Protein AF-A0A4W3GKZ4-F1 (afdb_monomer)

Organism: Callorhinchus milii (NCBI:txid7868)

pLDDT: mean 77.23, std 20.66, range [32.56, 97.0]

InterPro domains:
  IPR003599 Immunoglobulin domain subtype [SM00409] (3-115)
  IPR007110 Immunoglobulin-like domain [PS50835] (10-90)
  IPR013106 Immunoglobulin V-set domain [PF07686] (8-93)
  IPR013106 Immunoglobulin V-set domain [SM00406] (13-92)
  IPR013783 Immunoglobulin-like fold [G3DSA:2.60.40.10] (3-125)
  IPR036179 Immunoglobulin-like domain superfamily [SSF48726] (7-93)
  IPR052051 T cell receptor complex component [PTHR19433] (8-113)

Sequence (128 aa):
EIKSLNIKQEGGTVSLSCSYTTSSNYAALYWYRHHPGLGPQYILYRHTYGVDNTADYAKGRFTSHLDKNQEQTTLIILSVIVNDSATYCCGLRSDAQCCKAVTSLYTNPTNLQAQCYPKQLCFRWFYI

Structure (mmCIF, N/CA/C/O backbone):
data_AF-A0A4W3GKZ4-F1
#
_entry.id   AF-A0A4W3GKZ4-F1
#
loop_
_atom_site.group_PDB
_atom_site.id
_atom_site.type_symbol
_atom_site.label_atom_id
_atom_site.label_alt_id
_atom_site.label_comp_id
_atom_site.label_asym_id
_atom_site.label_entity_id
_atom_site.label_seq_id
_atom_site.pdbx_PDB_ins_code
_atom_site.Cartn_x
_atom_site.Cartn_y
_atom_site.Cartn_z
_atom_site.occupancy
_atom_site.B_iso_or_equiv
_atom_site.auth_seq_id
_atom_site.auth_comp_id
_atom_site.auth_asym_id
_atom_site.auth_atom_id
_atom_site.pdbx_PDB_model_num
ATOM 1 N N . GLU A 1 1 ? 5.140 -14.954 7.432 1.00 50.12 1 GLU A N 1
ATOM 2 C CA . GLU A 1 1 ? 5.369 -14.561 8.841 1.00 50.12 1 GLU A CA 1
ATOM 3 C C . GLU A 1 1 ? 5.108 -13.067 8.994 1.00 50.12 1 GLU A C 1
ATOM 5 O O . GLU A 1 1 ? 5.402 -12.319 8.064 1.00 50.12 1 GLU A O 1
ATOM 10 N N . ILE A 1 2 ? 4.493 -12.644 10.102 1.00 61.47 2 ILE A N 1
ATOM 11 C CA . ILE A 1 2 ? 4.241 -11.223 10.389 1.00 61.47 2 ILE A CA 1
ATOM 12 C C . ILE A 1 2 ? 5.562 -10.590 10.813 1.00 61.47 2 ILE A C 1
ATOM 14 O O . ILE A 1 2 ? 6.191 -11.083 11.744 1.00 61.47 2 ILE A O 1
ATOM 18 N N . LYS A 1 3 ? 5.980 -9.513 10.147 1.00 66.94 3 LYS A N 1
ATOM 19 C CA . LYS A 1 3 ? 7.303 -8.924 10.393 1.00 66.94 3 LYS A CA 1
ATOM 20 C C . LYS A 1 3 ? 7.333 -7.853 11.474 1.00 66.94 3 LYS A C 1
ATOM 22 O O . LYS A 1 3 ? 8.386 -7.623 12.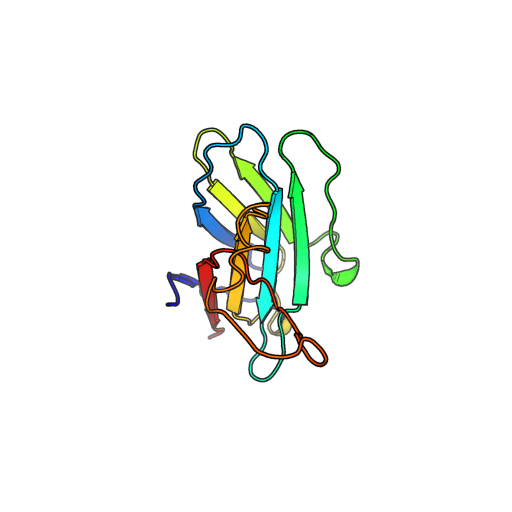052 1.00 66.94 3 LYS A O 1
ATOM 27 N N . SER A 1 4 ? 6.215 -7.183 11.742 1.00 74.81 4 SER A N 1
ATOM 28 C CA . SER A 1 4 ? 6.135 -6.197 12.820 1.00 74.81 4 SER A CA 1
ATOM 29 C C . SER A 1 4 ? 4.689 -5.971 13.265 1.00 74.81 4 SER A C 1
ATOM 31 O O . SER A 1 4 ? 3.749 -6.101 12.469 1.00 74.81 4 SER A O 1
ATOM 33 N N . LEU A 1 5 ? 4.545 -5.665 14.556 1.00 72.94 5 LEU A N 1
ATOM 34 C CA . LEU A 1 5 ? 3.312 -5.245 15.203 1.00 72.94 5 LEU A CA 1
ATOM 35 C C . LEU A 1 5 ? 3.359 -3.731 15.415 1.00 72.94 5 LEU A C 1
ATOM 37 O O . LEU A 1 5 ? 4.278 -3.219 16.050 1.00 72.94 5 LEU A O 1
ATOM 41 N N . ASN A 1 6 ? 2.355 -3.023 14.906 1.00 76.75 6 ASN A N 1
ATOM 42 C CA . ASN A 1 6 ? 2.173 -1.594 15.150 1.00 76.75 6 ASN A CA 1
ATOM 43 C C . ASN A 1 6 ? 0.913 -1.396 16.000 1.00 76.75 6 ASN A C 1
ATOM 45 O O . ASN A 1 6 ? -0.100 -2.032 15.730 1.00 76.75 6 ASN A O 1
ATOM 49 N N . ILE A 1 7 ? 0.981 -0.531 17.014 1.00 80.62 7 ILE A N 1
ATOM 50 C CA . ILE A 1 7 ? -0.142 -0.187 17.902 1.00 80.62 7 ILE A CA 1
ATOM 51 C C . ILE A 1 7 ? -0.253 1.336 17.922 1.00 80.62 7 ILE A C 1
ATOM 53 O O . ILE A 1 7 ? 0.750 2.025 18.132 1.00 80.62 7 ILE A O 1
ATOM 57 N N . LYS A 1 8 ? -1.449 1.872 17.664 1.00 86.31 8 LYS A N 1
ATOM 58 C CA . LYS A 1 8 ? -1.742 3.312 17.712 1.00 86.31 8 LYS A CA 1
ATOM 59 C C . LYS A 1 8 ? -3.157 3.552 18.233 1.00 86.31 8 LYS A C 1
ATOM 61 O O . LYS A 1 8 ? -4.037 2.730 18.012 1.00 86.31 8 LYS A O 1
ATOM 66 N N . GLN A 1 9 ? -3.354 4.691 18.890 1.00 89.00 9 GLN A N 1
ATOM 67 C CA . GLN A 1 9 ? -4.683 5.185 19.249 1.00 89.00 9 GLN A CA 1
ATOM 68 C C . GLN A 1 9 ? -5.372 5.822 18.035 1.00 89.00 9 GLN A C 1
ATOM 70 O O . GLN A 1 9 ? -4.701 6.225 17.076 1.00 89.00 9 GLN A O 1
ATOM 75 N N . GLU A 1 10 ? -6.702 5.921 18.092 1.00 90.62 10 GLU A N 1
ATOM 76 C CA . GLU A 1 10 ? -7.489 6.586 17.054 1.00 90.62 10 GLU A CA 1
ATOM 77 C C . GLU A 1 10 ? -7.055 8.041 16.842 1.00 90.62 10 GLU A C 1
ATOM 79 O O . GLU A 1 10 ? -6.556 8.710 17.746 1.00 90.62 10 GLU A O 1
ATOM 84 N N . GLY A 1 11 ? -7.190 8.522 15.608 1.00 91.19 11 GLY A N 1
ATOM 85 C CA . GLY A 1 11 ? -6.700 9.839 15.199 1.00 91.19 11 GLY A CA 1
ATOM 86 C C . GLY A 1 11 ? -5.182 9.904 14.985 1.00 91.19 11 GLY A C 1
ATOM 87 O O . GLY A 1 11 ? -4.693 10.867 14.397 1.00 91.19 11 GLY A O 1
ATOM 88 N N . GLY A 1 12 ? -4.433 8.873 15.389 1.00 92.25 12 GLY A N 1
ATOM 89 C CA . GLY A 1 12 ? -2.994 8.774 15.170 1.00 92.25 12 GLY A CA 1
ATOM 90 C C . GLY A 1 12 ? -2.594 8.555 13.707 1.00 92.25 12 GLY A C 1
ATOM 91 O O . GLY A 1 12 ? -3.422 8.329 12.824 1.00 92.25 12 GLY A O 1
ATOM 92 N N . THR A 1 13 ? -1.282 8.592 13.461 1.00 93.56 13 THR A N 1
ATOM 93 C CA . THR A 1 13 ? -0.679 8.237 12.168 1.00 93.56 13 THR A CA 1
ATOM 94 C C . THR A 1 13 ? 0.155 6.967 12.303 1.00 93.56 13 THR A C 1
ATOM 96 O O . THR A 1 13 ? 0.964 6.831 13.228 1.00 93.56 13 THR A O 1
ATOM 99 N N . VAL A 1 14 ? -0.039 6.034 11.372 1.00 92.19 14 VAL A N 1
ATOM 100 C CA . VAL A 1 14 ? 0.730 4.787 11.256 1.00 92.19 14 VAL A CA 1
ATOM 101 C C . VAL A 1 14 ? 1.613 4.859 10.014 1.00 92.19 14 VAL A C 1
ATOM 103 O O . VAL A 1 14 ? 1.170 5.330 8.971 1.00 92.19 14 VAL A O 1
ATOM 106 N N . SER A 1 15 ? 2.844 4.357 10.127 1.00 93.25 15 SER A N 1
ATOM 107 C CA . SER A 1 15 ? 3.773 4.184 9.009 1.00 93.25 15 SER A CA 1
ATOM 108 C C . SER A 1 15 ? 4.238 2.729 8.961 1.00 93.25 15 SER A C 1
ATOM 110 O O . SER A 1 15 ? 4.760 2.218 9.952 1.00 93.25 15 SER A O 1
ATOM 112 N N . LEU A 1 16 ? 4.012 2.052 7.835 1.00 92.50 16 LEU A N 1
ATOM 113 C CA . LEU A 1 16 ? 4.379 0.656 7.608 1.00 92.50 16 LEU A CA 1
ATOM 114 C C . LEU A 1 16 ? 5.391 0.577 6.472 1.00 92.50 16 LEU A C 1
ATOM 116 O O . LEU A 1 16 ? 5.070 0.886 5.328 1.00 92.50 16 LEU A O 1
ATOM 120 N N . SER A 1 17 ? 6.599 0.127 6.786 1.00 91.62 17 SER A N 1
ATOM 121 C CA . SER A 1 17 ? 7.698 0.015 5.828 1.00 91.62 17 SER A CA 1
ATOM 122 C C . SER A 1 17 ? 7.862 -1.411 5.332 1.00 91.62 17 SER A C 1
ATOM 124 O O . SER A 1 17 ? 7.956 -2.338 6.129 1.00 91.62 17 SER A O 1
ATOM 126 N N . CYS A 1 18 ? 7.969 -1.586 4.023 1.00 88.31 18 CYS A N 1
ATOM 127 C CA . CYS A 1 18 ? 8.165 -2.862 3.362 1.00 88.31 18 CYS A CA 1
ATOM 128 C C . CYS A 1 18 ? 9.333 -2.796 2.382 1.00 88.31 18 CYS A C 1
ATOM 130 O O . CYS A 1 18 ? 9.296 -2.043 1.412 1.00 88.31 18 CYS A O 1
ATOM 132 N N . SER A 1 19 ? 10.343 -3.630 2.609 1.00 89.81 19 SER A N 1
ATOM 133 C CA . SER A 1 19 ? 11.426 -3.838 1.649 1.00 89.81 19 SER A CA 1
ATOM 134 C C . SER A 1 19 ? 10.989 -4.796 0.542 1.00 89.81 19 SER A C 1
ATOM 136 O O . SER A 1 19 ? 10.321 -5.799 0.797 1.00 89.81 19 SER A O 1
ATOM 138 N N . TYR A 1 20 ? 11.403 -4.521 -0.682 1.00 85.44 20 TYR A N 1
ATOM 139 C CA . TYR A 1 20 ? 11.295 -5.423 -1.819 1.00 85.44 20 TYR A CA 1
ATOM 140 C C . TYR A 1 20 ? 12.683 -5.634 -2.421 1.00 85.44 20 TYR A C 1
ATOM 142 O O . TYR A 1 20 ? 13.656 -5.059 -1.960 1.00 85.44 20 TYR A O 1
ATOM 150 N N . THR A 1 21 ? 12.786 -6.509 -3.413 1.00 84.75 21 THR A N 1
ATOM 151 C CA . THR A 1 21 ? 14.034 -6.711 -4.154 1.00 84.75 21 THR A CA 1
ATOM 152 C C . THR A 1 21 ? 13.678 -6.921 -5.605 1.00 84.75 21 THR A C 1
ATOM 154 O O . THR A 1 21 ? 12.772 -7.706 -5.908 1.00 84.75 21 THR A O 1
ATOM 157 N N . THR A 1 22 ? 14.361 -6.221 -6.502 1.00 82.25 22 THR A N 1
ATOM 158 C CA . THR A 1 22 ? 14.106 -6.331 -7.936 1.00 82.25 22 THR A CA 1
ATOM 159 C C . THR A 1 22 ? 15.387 -6.151 -8.733 1.00 82.25 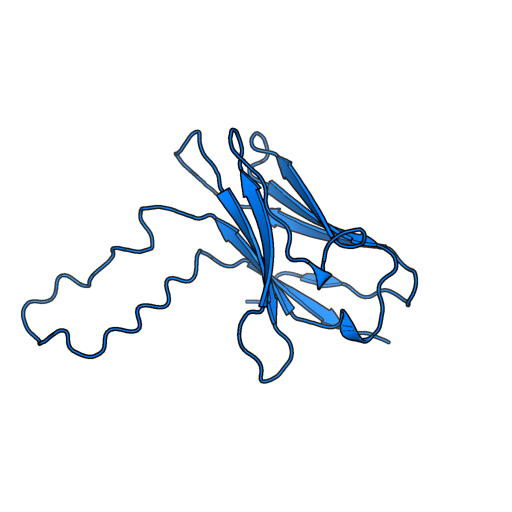22 THR A C 1
ATOM 161 O O . THR A 1 22 ? 16.192 -5.272 -8.465 1.00 82.25 22 THR A O 1
ATOM 164 N N . SER A 1 23 ? 15.570 -6.966 -9.769 1.00 83.44 23 SER A N 1
ATOM 165 C CA . SER A 1 23 ? 16.614 -6.728 -10.772 1.00 83.44 23 SER A CA 1
ATOM 166 C C . SER A 1 23 ? 16.155 -5.754 -11.864 1.00 83.44 23 SER A C 1
ATOM 168 O O . SER A 1 23 ? 16.936 -5.391 -12.740 1.00 83.44 23 SER A O 1
ATOM 170 N N . SER A 1 24 ? 14.872 -5.380 -11.865 1.00 82.50 24 SER A N 1
ATOM 171 C CA . SER A 1 24 ? 14.288 -4.474 -12.847 1.00 82.50 24 SER A CA 1
ATOM 172 C C . SER A 1 24 ? 14.422 -3.027 -12.397 1.00 82.50 24 SER A C 1
ATOM 174 O O . SER A 1 24 ? 14.198 -2.686 -11.239 1.00 82.50 24 SER A O 1
ATOM 176 N N . ASN A 1 25 ? 14.667 -2.140 -13.358 1.00 82.62 25 ASN A N 1
ATOM 177 C CA . ASN A 1 25 ? 14.565 -0.704 -13.130 1.00 82.62 25 ASN A CA 1
ATOM 178 C C . ASN A 1 25 ? 13.129 -0.248 -12.840 1.00 82.62 25 ASN A C 1
ATOM 180 O O . ASN A 1 25 ? 12.937 0.858 -12.332 1.00 82.62 25 ASN A O 1
ATOM 184 N N . TYR A 1 26 ? 12.146 -1.079 -13.168 1.00 82.56 26 TYR A N 1
ATOM 185 C CA . TYR A 1 26 ? 10.731 -0.832 -12.964 1.00 82.56 26 TYR A CA 1
ATOM 186 C C . TYR A 1 26 ? 10.255 -1.590 -11.729 1.00 82.56 26 TYR A C 1
ATOM 188 O O . TYR A 1 26 ? 10.484 -2.795 -11.607 1.00 82.56 26 TYR A O 1
ATOM 196 N N . ALA A 1 27 ? 9.572 -0.885 -10.830 1.00 85.81 27 ALA A N 1
ATOM 197 C CA . ALA A 1 27 ? 8.926 -1.495 -9.680 1.00 85.81 27 ALA A CA 1
ATOM 198 C C . ALA A 1 27 ? 7.492 -0.984 -9.560 1.00 85.81 27 ALA A C 1
ATOM 200 O O . ALA A 1 27 ? 7.236 0.217 -9.663 1.00 85.81 27 ALA A O 1
ATOM 201 N N . ALA A 1 28 ? 6.570 -1.917 -9.338 1.00 87.81 28 ALA A N 1
ATOM 202 C CA . ALA A 1 28 ? 5.173 -1.635 -9.056 1.00 87.81 28 ALA A CA 1
ATOM 203 C C . ALA A 1 28 ? 4.810 -2.300 -7.727 1.00 87.81 28 ALA A C 1
ATOM 205 O O . ALA A 1 28 ? 4.762 -3.530 -7.634 1.00 87.81 28 ALA A O 1
ATOM 206 N N . LEU A 1 29 ? 4.621 -1.486 -6.691 1.00 91.06 29 LEU A N 1
ATOM 207 C CA . LEU A 1 29 ? 4.404 -1.940 -5.322 1.00 91.06 29 LEU A CA 1
ATOM 208 C C . LEU A 1 29 ? 2.950 -1.753 -4.940 1.00 91.06 29 LEU A C 1
ATOM 210 O O . LEU A 1 29 ? 2.422 -0.648 -5.011 1.00 91.06 29 LEU A O 1
ATOM 214 N N . TYR A 1 30 ? 2.330 -2.839 -4.506 1.00 91.69 30 TYR A N 1
ATOM 215 C CA . TYR A 1 30 ? 0.934 -2.901 -4.110 1.00 91.69 30 TYR A CA 1
ATOM 216 C C . TYR A 1 30 ? 0.830 -2.985 -2.599 1.00 91.69 30 TYR A C 1
ATOM 218 O O . TYR A 1 30 ? 1.643 -3.655 -1.966 1.00 91.69 30 TYR A O 1
ATOM 226 N N . TRP A 1 31 ? -0.214 -2.378 -2.050 1.00 94.25 31 TRP A N 1
ATOM 227 C CA . TRP A 1 31 ? -0.601 -2.512 -0.654 1.00 94.25 31 TRP A CA 1
ATOM 228 C C . TRP A 1 31 ? -2.009 -3.087 -0.543 1.00 94.25 31 TRP A C 1
ATOM 230 O O . TRP A 1 31 ? -2.946 -2.627 -1.201 1.00 94.25 31 TRP A O 1
ATOM 240 N N . TYR A 1 32 ? -2.144 -4.080 0.328 1.00 91.06 32 TYR A N 1
ATOM 241 C CA . TYR A 1 32 ? -3.389 -4.754 0.662 1.00 91.06 32 TYR A CA 1
ATOM 242 C C . TYR A 1 32 ? -3.606 -4.728 2.171 1.00 91.06 32 TYR A C 1
ATOM 244 O O . TYR A 1 32 ? -2.645 -4.711 2.943 1.00 91.06 32 TYR A O 1
ATOM 252 N N . ARG A 1 33 ? -4.867 -4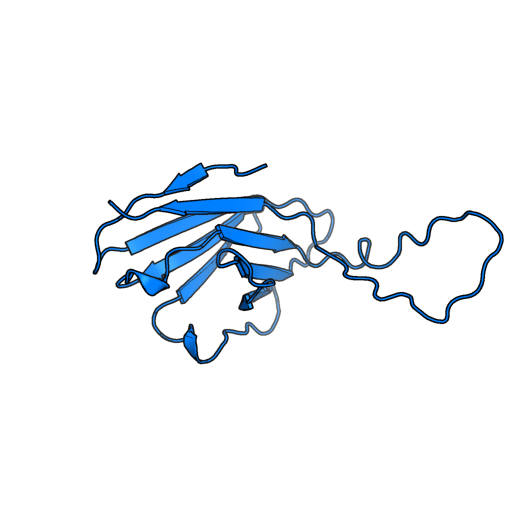.789 2.594 1.00 91.62 33 ARG A N 1
ATOM 253 C CA . ARG A 1 33 ? -5.244 -5.103 3.976 1.00 91.62 33 ARG A CA 1
ATOM 254 C C . ARG A 1 33 ? -6.077 -6.374 4.032 1.00 91.62 33 ARG A C 1
ATOM 256 O O . ARG A 1 33 ? -6.833 -6.666 3.113 1.00 91.62 33 ARG A O 1
ATOM 263 N N . HIS A 1 34 ? -5.951 -7.100 5.128 1.00 86.44 34 HIS A N 1
ATOM 264 C CA . HIS A 1 34 ? -6.655 -8.340 5.407 1.00 86.44 34 HIS A CA 1
ATOM 265 C C . HIS A 1 34 ? -7.285 -8.240 6.789 1.00 86.44 34 HIS A C 1
ATOM 267 O O . HIS A 1 34 ? -6.585 -8.233 7.809 1.00 86.44 34 HIS A O 1
ATOM 273 N N . HIS A 1 35 ? -8.609 -8.167 6.823 1.00 86.38 35 HIS A N 1
ATOM 274 C CA . HIS A 1 35 ? -9.362 -8.335 8.059 1.00 86.38 35 HIS A CA 1
ATOM 275 C C . HIS A 1 35 ? -9.479 -9.825 8.407 1.00 86.38 35 HIS A C 1
ATOM 277 O O . HIS A 1 35 ? -9.454 -10.667 7.504 1.00 86.38 35 HIS A O 1
ATOM 283 N N . PRO A 1 36 ? -9.614 -10.181 9.696 1.00 83.81 36 PRO A N 1
ATOM 284 C CA . PRO A 1 36 ? -9.831 -11.567 10.100 1.00 83.81 36 PRO A CA 1
ATOM 285 C C . PRO A 1 36 ? -11.017 -12.197 9.356 1.00 83.81 36 PRO A C 1
ATOM 287 O O . PRO A 1 36 ? -12.107 -11.633 9.331 1.00 83.81 36 PRO A O 1
ATOM 290 N N . GLY A 1 37 ? -10.797 -13.359 8.737 1.00 81.94 37 GLY A N 1
ATOM 291 C CA . GLY A 1 37 ? -11.834 -14.093 8.000 1.00 81.94 37 GLY A CA 1
ATOM 292 C C . GLY A 1 37 ? -12.172 -13.549 6.605 1.00 81.94 37 GLY A C 1
ATOM 293 O O . GLY A 1 37 ? -13.000 -14.149 5.927 1.00 81.94 37 GLY A O 1
ATOM 294 N N . LEU A 1 38 ? -11.533 -12.462 6.151 1.00 82.69 38 LEU A N 1
ATOM 295 C CA . LEU A 1 38 ? -11.734 -11.891 4.815 1.00 82.69 38 LEU A CA 1
ATOM 296 C C . LEU A 1 38 ? -10.498 -12.064 3.921 1.00 82.69 38 LEU A C 1
ATOM 298 O O . LEU A 1 38 ? -9.364 -12.192 4.388 1.00 82.69 38 LEU A O 1
ATOM 302 N N . GLY A 1 39 ? -10.728 -12.045 2.606 1.00 80.00 39 GLY A N 1
ATOM 303 C CA . GLY A 1 39 ? -9.659 -12.016 1.608 1.00 80.00 39 GLY A CA 1
ATOM 304 C C . GLY A 1 39 ? -8.913 -10.669 1.550 1.00 80.00 39 GLY A C 1
ATOM 305 O O . GLY A 1 39 ? -9.343 -9.693 2.173 1.00 80.00 39 GLY A O 1
ATOM 306 N N . PRO A 1 40 ? -7.807 -10.596 0.782 1.00 84.12 40 PRO A N 1
ATOM 307 C CA . PRO A 1 40 ? -7.078 -9.350 0.551 1.00 84.12 40 PRO A CA 1
ATOM 308 C C . PRO A 1 40 ? -7.977 -8.253 -0.028 1.00 84.12 40 PRO A C 1
ATOM 310 O O . PRO A 1 40 ? -8.631 -8.449 -1.051 1.00 84.12 40 PRO A O 1
ATOM 313 N N . GLN A 1 41 ? -7.944 -7.068 0.576 1.00 91.44 41 GLN A N 1
ATOM 314 C CA . GLN A 1 41 ? -8.568 -5.851 0.062 1.00 91.44 41 GLN A CA 1
ATOM 315 C C . GLN A 1 41 ? -7.490 -4.904 -0.458 1.00 91.44 41 GLN A C 1
ATOM 317 O O . GLN A 1 41 ? -6.567 -4.542 0.273 1.00 91.44 41 GLN A O 1
ATOM 322 N N . TYR A 1 42 ? -7.603 -4.510 -1.723 1.00 91.88 42 TYR A N 1
ATOM 323 C CA . TYR A 1 42 ? -6.668 -3.597 -2.375 1.00 91.88 42 TYR A CA 1
ATOM 324 C C . TYR A 1 42 ? -6.785 -2.170 -1.821 1.00 91.88 42 TYR A C 1
ATOM 326 O O . TYR A 1 42 ? -7.881 -1.616 -1.784 1.00 91.88 42 TYR A O 1
ATOM 334 N N . ILE A 1 43 ? -5.649 -1.571 -1.445 1.00 95.81 43 ILE A N 1
ATOM 335 C CA . ILE A 1 43 ? -5.567 -0.189 -0.950 1.00 95.81 43 ILE A CA 1
ATOM 336 C C . ILE A 1 43 ? -5.075 0.741 -2.060 1.00 95.81 43 ILE A C 1
ATOM 338 O O . ILE A 1 43 ? -5.750 1.705 -2.413 1.00 95.81 43 ILE A O 1
ATOM 342 N N . LEU A 1 44 ? -3.867 0.494 -2.568 1.00 96.12 44 LEU A N 1
ATOM 343 C CA . LEU A 1 44 ? -3.185 1.350 -3.538 1.00 96.12 44 LEU A CA 1
ATOM 344 C C . LEU A 1 44 ? -2.011 0.615 -4.194 1.00 96.12 44 LEU A C 1
ATOM 346 O O . LEU A 1 44 ? -1.534 -0.394 -3.666 1.00 96.12 44 LEU A O 1
ATOM 350 N N . TYR A 1 45 ? -1.506 1.152 -5.304 1.00 92.81 45 TYR A N 1
ATOM 351 C CA . TYR A 1 45 ? -0.187 0.800 -5.824 1.00 92.81 45 TYR A CA 1
ATOM 352 C C . TYR A 1 45 ? 0.602 2.031 -6.259 1.00 92.81 45 TYR A C 1
ATOM 354 O O . TYR A 1 45 ? 0.023 3.051 -6.646 1.00 92.81 45 TYR A O 1
ATOM 362 N N . ARG A 1 46 ? 1.929 1.925 -6.184 1.00 94.50 46 ARG A N 1
ATOM 363 C CA . ARG A 1 46 ? 2.874 2.942 -6.649 1.00 94.50 46 ARG A CA 1
ATOM 364 C C . ARG A 1 46 ? 3.812 2.369 -7.694 1.00 94.50 46 ARG A C 1
ATOM 366 O O . ARG A 1 46 ? 4.264 1.232 -7.541 1.00 94.50 46 ARG A O 1
ATOM 373 N N . HIS A 1 47 ? 4.089 3.142 -8.737 1.00 91.12 47 HIS A N 1
ATOM 374 C CA . HIS A 1 47 ? 4.959 2.738 -9.838 1.00 91.12 47 HIS A CA 1
ATOM 375 C C . HIS A 1 47 ? 6.134 3.707 -9.999 1.00 91.12 47 HIS A C 1
ATOM 377 O O . HIS A 1 47 ? 5.958 4.916 -9.924 1.00 91.12 47 HIS A O 1
ATOM 383 N N . THR A 1 48 ? 7.339 3.199 -10.274 1.00 88.88 48 THR A N 1
ATOM 384 C CA . THR A 1 48 ? 8.546 4.048 -10.381 1.00 88.88 48 THR A CA 1
ATOM 385 C C . THR A 1 48 ? 8.486 5.083 -11.508 1.00 88.88 48 THR A C 1
ATOM 387 O O . THR A 1 48 ? 8.996 6.186 -11.350 1.00 88.88 48 THR A O 1
ATOM 390 N N . TYR A 1 49 ? 7.882 4.732 -12.645 1.00 86.19 49 TYR A N 1
ATOM 391 C CA . TYR A 1 49 ? 7.805 5.584 -13.849 1.00 86.19 49 TYR A CA 1
ATOM 392 C C . TYR A 1 49 ? 6.413 5.608 -14.496 1.00 86.19 49 TYR A C 1
ATOM 394 O O . TYR A 1 49 ? 6.290 5.705 -15.713 1.00 86.19 49 TYR A O 1
ATOM 402 N N . GLY A 1 50 ? 5.362 5.381 -13.713 1.00 82.19 50 GLY A N 1
ATOM 403 C CA . GLY A 1 50 ? 4.038 5.066 -14.247 1.00 82.19 50 GLY A CA 1
ATOM 404 C C . GLY A 1 50 ? 2.932 5.789 -13.510 1.00 82.19 50 GLY A C 1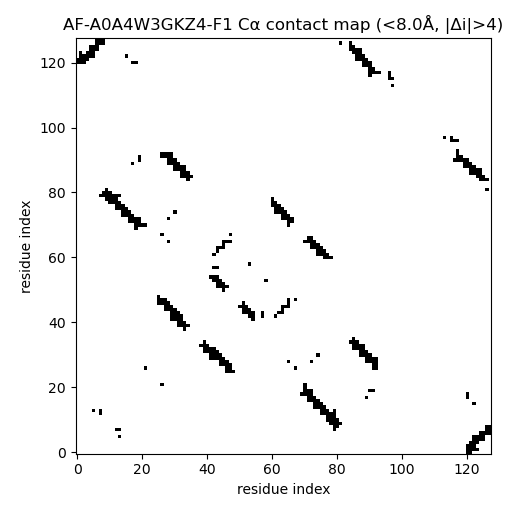
ATOM 405 O O . GLY A 1 50 ? 3.177 6.681 -12.705 1.00 82.19 50 GLY A O 1
ATOM 406 N N . VAL A 1 51 ? 1.704 5.390 -13.816 1.00 85.75 51 VAL A N 1
ATOM 407 C CA . VAL A 1 51 ? 0.519 5.935 -13.162 1.00 85.75 51 VAL A CA 1
ATOM 408 C C . VAL A 1 51 ? 0.317 5.225 -11.832 1.00 85.75 51 VAL A C 1
ATOM 410 O O . VAL A 1 51 ? 0.422 4.006 -11.754 1.00 85.75 51 VAL A O 1
ATOM 413 N N . ASP A 1 52 ? -0.008 5.995 -10.803 1.00 93.06 52 ASP A N 1
ATOM 414 C CA . ASP A 1 52 ? -0.377 5.474 -9.495 1.00 93.06 52 ASP A CA 1
ATOM 415 C C . ASP A 1 52 ? -1.887 5.254 -9.394 1.00 93.06 52 ASP A C 1
ATOM 417 O O . ASP A 1 52 ? -2.692 5.912 -10.057 1.00 93.06 52 ASP A O 1
ATOM 421 N N . ASN A 1 53 ? -2.302 4.362 -8.498 1.00 94.56 53 ASN A N 1
ATOM 422 C CA . ASN A 1 53 ? -3.715 4.190 -8.187 1.00 94.56 53 ASN A CA 1
ATOM 423 C C . ASN A 1 53 ? -3.947 4.051 -6.684 1.00 94.56 53 ASN A C 1
ATOM 425 O O . ASN A 1 53 ? -3.094 3.571 -5.941 1.00 94.56 53 ASN A O 1
ATOM 429 N N . THR A 1 54 ? -5.115 4.501 -6.236 1.00 96.38 54 THR A N 1
ATOM 430 C CA . THR A 1 54 ? -5.576 4.394 -4.850 1.00 96.38 54 THR A CA 1
ATOM 431 C C . THR A 1 54 ? -7.069 4.093 -4.881 1.00 96.38 54 THR A C 1
ATOM 433 O O . THR A 1 54 ? -7.808 4.766 -5.604 1.00 96.38 54 THR A O 1
ATOM 436 N N . ALA A 1 55 ? -7.503 3.087 -4.124 1.00 95.81 55 ALA A N 1
ATOM 437 C CA . ALA A 1 55 ? -8.907 2.728 -3.980 1.00 95.81 55 ALA A CA 1
ATOM 438 C C . ALA A 1 55 ? -9.710 3.897 -3.392 1.00 95.81 55 ALA A C 1
ATOM 440 O O . ALA A 1 55 ? -9.196 4.656 -2.570 1.00 95.81 55 ALA A O 1
ATOM 441 N N . ASP A 1 56 ? -10.980 4.029 -3.773 1.00 96.94 56 ASP A N 1
ATOM 442 C CA . ASP A 1 56 ? -11.791 5.193 -3.394 1.00 96.94 56 ASP A CA 1
ATOM 443 C C . ASP A 1 56 ? -11.914 5.373 -1.879 1.00 96.94 56 ASP A C 1
ATOM 445 O O . ASP A 1 56 ? -11.741 6.483 -1.383 1.00 96.94 56 ASP A O 1
ATOM 449 N N . TYR A 1 57 ? -12.094 4.280 -1.128 1.00 94.50 57 TYR A N 1
ATOM 450 C CA . TYR A 1 57 ? -12.173 4.321 0.338 1.00 94.50 57 TYR A CA 1
ATOM 451 C C . TYR A 1 57 ? -10.862 4.761 1.014 1.00 94.50 57 TYR A C 1
ATOM 453 O O . TYR A 1 57 ? -10.857 5.126 2.190 1.00 94.50 57 TYR A O 1
ATOM 461 N N . ALA A 1 58 ? -9.742 4.649 0.298 1.00 96.25 58 ALA A N 1
ATOM 462 C CA . ALA A 1 58 ? -8.403 4.898 0.807 1.00 96.25 58 ALA A CA 1
ATOM 463 C C . ALA A 1 58 ? -7.911 6.319 0.474 1.00 96.25 58 ALA A C 1
ATOM 465 O O . ALA A 1 58 ? -6.971 6.813 1.103 1.00 96.25 58 ALA A O 1
ATOM 466 N N . LYS A 1 59 ? -8.550 7.002 -0.486 1.00 95.88 59 LYS A N 1
ATOM 467 C CA . LYS A 1 59 ? -8.204 8.374 -0.876 1.00 95.88 59 LYS A CA 1
ATOM 468 C C . LYS A 1 59 ? -8.278 9.317 0.331 1.00 95.88 59 LYS A C 1
ATOM 470 O O . LYS A 1 59 ? -9.171 9.226 1.167 1.00 95.88 59 LYS A O 1
ATOM 475 N N . GLY A 1 60 ? -7.304 10.219 0.436 1.00 94.94 60 GLY A N 1
ATOM 476 C CA . GLY A 1 60 ? -7.217 11.223 1.502 1.00 94.94 60 GLY A CA 1
ATOM 477 C C . GLY A 1 60 ? -6.619 10.733 2.826 1.00 94.94 60 GLY A C 1
ATOM 478 O O . GLY A 1 60 ? -5.982 11.530 3.505 1.00 94.94 60 GLY A O 1
ATOM 479 N N . ARG A 1 61 ? -6.748 9.444 3.180 1.00 96.12 61 ARG A N 1
ATOM 480 C CA . ARG A 1 61 ? -6.181 8.895 4.434 1.00 96.12 61 ARG A CA 1
ATOM 481 C C . ARG A 1 61 ? -4.974 7.988 4.236 1.00 96.12 61 ARG A C 1
ATOM 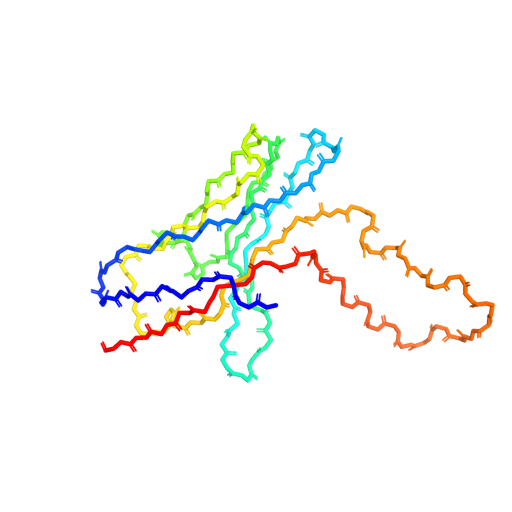483 O O . ARG A 1 61 ? -4.105 7.951 5.100 1.00 96.12 61 ARG A O 1
ATOM 490 N N . PHE A 1 62 ? -4.919 7.259 3.125 1.00 97.00 62 PHE A N 1
ATOM 491 C CA . PHE A 1 62 ? -3.840 6.324 2.827 1.00 97.00 62 PHE A CA 1
ATOM 492 C C . PHE A 1 62 ? -2.953 6.906 1.735 1.00 97.00 62 PHE A C 1
ATOM 494 O O . PHE A 1 62 ? -3.413 7.235 0.640 1.00 97.00 62 PHE A O 1
ATOM 501 N N . THR A 1 63 ? -1.660 6.991 2.015 1.00 96.88 63 THR A N 1
ATOM 502 C CA . THR A 1 63 ? -0.646 7.383 1.039 1.00 96.88 63 THR A CA 1
ATOM 503 C C . THR A 1 63 ? 0.499 6.390 1.069 1.00 96.88 63 THR A C 1
ATOM 505 O O . THR A 1 63 ? 0.697 5.671 2.045 1.00 96.88 63 THR A O 1
ATOM 508 N N . SER A 1 64 ? 1.252 6.304 -0.022 1.00 96.56 64 SER A N 1
ATOM 509 C CA . SER A 1 64 ? 2.454 5.485 -0.035 1.00 96.56 64 SER A CA 1
ATOM 510 C C . SER A 1 64 ? 3.564 6.158 -0.806 1.00 96.56 64 SER A C 1
ATOM 512 O O . SER A 1 64 ? 3.317 6.784 -1.840 1.00 96.56 64 SER A O 1
ATOM 514 N N . HIS A 1 65 ? 4.768 6.011 -0.269 1.00 95.06 65 HIS A N 1
ATOM 515 C CA . HIS A 1 65 ? 6.010 6.440 -0.876 1.00 95.06 65 HIS A CA 1
ATOM 516 C C . HIS A 1 65 ? 6.790 5.215 -1.352 1.00 95.06 65 HIS A C 1
ATOM 518 O O . HIS A 1 65 ? 6.894 4.221 -0.629 1.00 95.06 65 HIS A O 1
ATOM 524 N N . LEU A 1 66 ? 7.313 5.284 -2.573 1.00 94.00 66 LEU A N 1
ATOM 525 C CA . LEU A 1 66 ? 8.157 4.257 -3.167 1.00 94.00 66 LEU A CA 1
ATOM 526 C C . LEU A 1 66 ? 9.569 4.819 -3.322 1.00 94.00 66 LEU A C 1
ATOM 528 O O . LEU A 1 66 ? 9.795 5.693 -4.155 1.00 94.00 66 LEU A O 1
ATOM 532 N N . ASP A 1 67 ? 10.505 4.289 -2.541 1.00 92.38 67 ASP A N 1
ATOM 533 C CA . ASP A 1 67 ? 11.929 4.561 -2.677 1.00 92.38 67 ASP A CA 1
ATOM 534 C C . ASP A 1 67 ? 12.577 3.409 -3.455 1.00 92.38 67 ASP A C 1
ATOM 536 O O . ASP A 1 67 ? 12.660 2.266 -2.994 1.00 92.38 67 ASP A O 1
ATOM 540 N N . LYS A 1 68 ? 13.000 3.703 -4.685 1.00 88.69 68 LYS A N 1
ATOM 541 C CA . LYS A 1 68 ? 13.696 2.739 -5.541 1.00 88.69 68 LYS A CA 1
ATOM 542 C C . LYS A 1 68 ? 15.130 2.487 -5.082 1.00 88.69 68 LYS A C 1
ATOM 544 O O . LYS A 1 68 ? 15.604 1.365 -5.199 1.00 88.69 68 LYS A O 1
ATOM 549 N N . ASN A 1 69 ? 15.811 3.506 -4.565 1.00 89.50 69 ASN A N 1
ATOM 550 C CA . ASN A 1 69 ? 17.222 3.406 -4.199 1.00 89.50 69 ASN A CA 1
ATOM 551 C C . ASN A 1 69 ? 17.407 2.540 -2.950 1.00 89.50 69 ASN A C 1
ATOM 553 O O . ASN A 1 69 ? 18.391 1.817 -2.845 1.00 89.50 69 ASN A O 1
ATOM 557 N N . GLN A 1 70 ? 16.444 2.597 -2.028 1.00 91.81 70 GLN A N 1
ATOM 558 C CA . GLN A 1 70 ? 16.419 1.775 -0.814 1.00 91.81 70 GLN A CA 1
ATOM 559 C C . GLN A 1 70 ? 15.647 0.457 -0.988 1.00 91.81 70 GLN A C 1
ATOM 561 O O . GLN A 1 70 ? 15.485 -0.281 -0.020 1.00 91.81 70 GLN A O 1
ATOM 566 N N . GLU A 1 71 ? 15.126 0.187 -2.192 1.00 90.81 71 GLU A N 1
ATOM 567 C CA . GLU A 1 71 ? 14.184 -0.904 -2.471 1.00 90.81 71 GLU A CA 1
ATOM 568 C C . GLU A 1 71 ? 13.082 -1.022 -1.398 1.00 90.81 71 GLU A C 1
ATOM 570 O O . GLU A 1 71 ? 12.783 -2.098 -0.876 1.00 90.81 71 GLU A O 1
ATOM 575 N N . GLN A 1 72 ? 12.468 0.105 -1.035 1.00 92.31 72 GLN A N 1
ATOM 576 C CA . GLN A 1 72 ? 11.498 0.178 0.052 1.00 92.31 72 GLN A CA 1
ATOM 577 C C . GLN A 1 72 ? 10.225 0.906 -0.376 1.00 92.31 72 GLN A C 1
ATOM 579 O O . GLN A 1 72 ? 10.250 1.904 -1.089 1.00 92.31 72 GLN A O 1
ATOM 584 N N . THR A 1 73 ? 9.078 0.419 0.081 1.00 94.00 73 THR A N 1
ATOM 585 C CA . THR A 1 73 ? 7.812 1.147 0.034 1.00 94.00 73 THR A CA 1
ATOM 586 C C . THR A 1 73 ? 7.295 1.368 1.443 1.00 94.00 73 THR A C 1
ATOM 588 O O . THR A 1 73 ? 7.363 0.476 2.286 1.00 94.00 73 THR A O 1
ATOM 591 N N . THR A 1 74 ? 6.763 2.553 1.701 1.00 95.50 74 THR A N 1
ATOM 592 C CA . THR A 1 74 ? 6.197 2.918 2.998 1.00 95.50 74 THR A CA 1
ATOM 593 C C . THR A 1 74 ? 4.737 3.294 2.802 1.00 95.50 74 THR A C 1
ATOM 595 O O . THR A 1 74 ? 4.439 4.144 1.964 1.00 95.50 74 THR A O 1
ATOM 598 N N . LEU A 1 75 ? 3.823 2.657 3.533 1.00 96.62 75 LEU A N 1
ATOM 599 C CA . LEU A 1 75 ? 2.408 3.022 3.612 1.00 96.62 75 LEU A CA 1
ATOM 600 C C . LEU A 1 75 ? 2.190 3.911 4.833 1.00 96.62 75 LEU A C 1
ATOM 602 O O . LEU A 1 75 ? 2.565 3.539 5.941 1.00 96.62 75 LEU A O 1
ATOM 606 N N . ILE A 1 76 ? 1.547 5.052 4.633 1.00 96.25 76 ILE A N 1
ATOM 607 C CA . ILE A 1 76 ? 1.166 5.985 5.688 1.00 96.25 76 ILE A CA 1
ATOM 608 C C . ILE A 1 76 ? -0.356 6.008 5.764 1.00 96.25 76 ILE A C 1
ATOM 610 O O . ILE A 1 76 ? -1.034 6.173 4.749 1.00 96.25 76 ILE A O 1
ATOM 614 N N . ILE A 1 77 ? -0.884 5.840 6.973 1.00 95.62 77 ILE A N 1
ATOM 615 C CA . ILE A 1 77 ? -2.317 5.895 7.261 1.00 95.62 77 ILE A CA 1
ATOM 616 C C . ILE A 1 77 ? -2.539 7.024 8.260 1.00 95.62 77 ILE A C 1
ATOM 618 O O . ILE A 1 77 ? -2.032 6.969 9.383 1.00 95.62 77 ILE A O 1
ATOM 622 N N . LEU A 1 78 ? -3.267 8.049 7.832 1.00 95.31 78 LEU A N 1
ATOM 623 C CA . LEU A 1 78 ? -3.616 9.216 8.633 1.00 95.31 78 LEU A CA 1
ATOM 624 C C . LEU A 1 78 ? -4.946 9.000 9.350 1.00 95.31 78 LEU A C 1
ATOM 626 O O . LEU A 1 78 ? -5.851 8.354 8.812 1.00 95.31 78 LEU A O 1
ATOM 630 N N . SER A 1 79 ? -5.069 9.607 10.532 1.00 93.69 79 SER A N 1
ATOM 631 C CA . SER A 1 79 ? -6.292 9.604 11.339 1.00 93.69 79 SER A CA 1
ATOM 632 C C . SER A 1 79 ? -6.891 8.200 11.443 1.00 93.69 79 SER A C 1
ATOM 634 O O . SER A 1 79 ? -8.017 7.960 11.003 1.00 93.69 79 SER A O 1
ATOM 636 N N . VAL A 1 80 ? -6.085 7.254 11.937 1.00 93.50 80 VAL A N 1
ATOM 637 C CA . VAL A 1 80 ? -6.480 5.842 12.018 1.00 93.50 80 VAL A CA 1
ATOM 638 C C . VAL A 1 80 ? -7.726 5.666 12.881 1.00 93.50 80 VAL A C 1
ATOM 640 O O . VAL A 1 80 ? -7.898 6.371 13.874 1.00 93.50 80 VAL A O 1
ATOM 643 N N . ILE A 1 81 ? -8.578 4.718 12.503 1.00 92.44 81 ILE A N 1
ATOM 644 C CA . ILE A 1 81 ? -9.791 4.335 13.241 1.00 92.44 81 ILE A CA 1
ATOM 645 C C . ILE A 1 81 ? -9.766 2.843 13.578 1.00 92.44 81 ILE A C 1
ATOM 647 O O . ILE A 1 81 ? -9.007 2.085 12.971 1.00 92.44 81 ILE A O 1
ATOM 651 N N . VAL A 1 82 ? -10.644 2.384 14.475 1.00 87.88 82 VAL A N 1
ATOM 652 C CA . VAL A 1 82 ? -10.751 0.953 14.842 1.00 87.88 82 VAL A CA 1
ATOM 653 C C . VAL A 1 82 ? -10.865 0.035 13.616 1.00 87.88 82 VAL A C 1
ATOM 655 O O . VAL A 1 82 ? -10.236 -1.022 13.565 1.00 87.88 82 VAL A O 1
ATOM 658 N N . ASN A 1 83 ? -11.615 0.441 12.588 1.00 89.75 83 ASN A N 1
ATOM 659 C CA . ASN A 1 83 ? -11.822 -0.370 11.383 1.00 89.75 83 ASN A CA 1
ATOM 660 C C . ASN A 1 83 ? -10.572 -0.500 10.485 1.00 89.75 83 ASN A C 1
ATOM 662 O O . ASN A 1 83 ? -10.526 -1.350 9.590 1.00 89.75 83 ASN A O 1
ATOM 666 N N . ASP A 1 84 ? -9.545 0.320 10.717 1.00 91.25 84 ASP A N 1
ATOM 667 C CA . ASP A 1 84 ? -8.247 0.166 10.059 1.00 91.25 84 ASP A CA 1
ATOM 668 C C . ASP A 1 84 ? -7.425 -0.976 10.690 1.00 91.25 84 ASP A C 1
ATOM 670 O O . ASP A 1 84 ? -6.359 -1.317 10.176 1.00 91.25 84 ASP A O 1
ATOM 674 N N . SER A 1 85 ? -7.923 -1.620 11.754 1.00 90.88 85 SER A N 1
ATOM 675 C CA . SER A 1 85 ? -7.319 -2.814 12.345 1.00 90.88 85 SER A CA 1
ATOM 676 C C . SER A 1 85 ? -7.341 -4.000 11.394 1.00 90.88 85 SER A C 1
ATOM 678 O O . SER A 1 85 ? -8.379 -4.614 11.142 1.00 90.88 85 SER A O 1
ATOM 680 N N . ALA A 1 86 ? -6.173 -4.321 10.849 1.00 90.50 86 ALA A N 1
ATOM 681 C CA . ALA A 1 86 ? -6.011 -5.379 9.871 1.00 90.50 86 ALA A CA 1
ATOM 682 C C . ALA A 1 86 ? -4.558 -5.859 9.812 1.00 90.50 86 ALA A C 1
ATOM 684 O O . ALA A 1 86 ? -3.641 -5.275 10.396 1.00 90.50 86 ALA A O 1
ATOM 685 N N . THR A 1 87 ? -4.347 -6.933 9.057 1.00 88.50 87 THR A N 1
ATOM 686 C CA . THR A 1 87 ? -3.013 -7.288 8.582 1.00 88.50 87 THR A CA 1
ATOM 687 C C . THR A 1 87 ? -2.759 -6.587 7.251 1.00 88.50 87 THR A C 1
ATOM 689 O O . THR A 1 87 ? -3.497 -6.794 6.295 1.00 88.50 87 THR A O 1
ATOM 692 N N . TYR A 1 88 ? -1.727 -5.759 7.175 1.00 91.00 88 TYR A N 1
ATOM 693 C CA . TYR A 1 88 ? -1.338 -5.029 5.973 1.00 91.00 88 TYR A CA 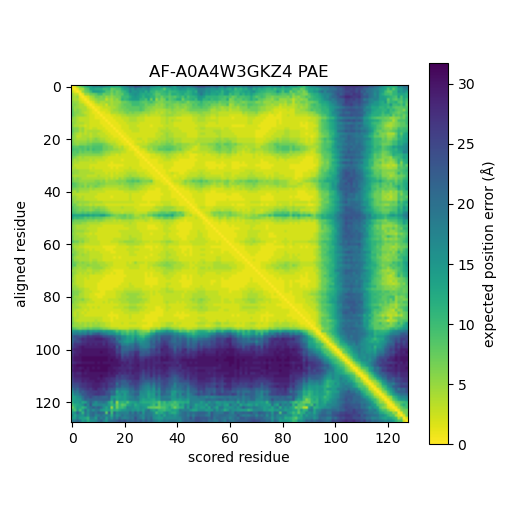1
ATOM 694 C C . TYR A 1 88 ? -0.205 -5.757 5.273 1.00 91.00 88 TYR A C 1
ATOM 696 O O . TYR A 1 88 ? 0.811 -6.032 5.902 1.00 91.00 88 TYR A O 1
ATOM 704 N N . CYS A 1 89 ? -0.352 -6.047 3.987 1.00 87.81 89 CYS A N 1
ATOM 705 C CA . CYS A 1 89 ? 0.670 -6.725 3.201 1.00 87.81 89 CYS A CA 1
ATOM 706 C C . CYS A 1 89 ? 1.044 -5.876 1.988 1.00 87.81 89 CYS A C 1
ATOM 708 O O . CYS A 1 89 ? 0.174 -5.393 1.263 1.00 87.81 89 CYS A O 1
ATOM 710 N N . CYS A 1 90 ? 2.340 -5.717 1.751 1.00 89.62 90 CYS A N 1
ATOM 711 C CA . CYS A 1 90 ? 2.862 -5.139 0.515 1.00 89.62 90 CYS A CA 1
ATOM 712 C C . CYS A 1 90 ? 3.248 -6.247 -0.476 1.00 89.62 90 CYS A C 1
ATOM 714 O O . CYS A 1 90 ? 3.503 -7.382 -0.069 1.00 89.62 90 CYS A O 1
ATOM 716 N N . GLY A 1 91 ? 3.383 -5.920 -1.758 1.00 86.81 91 GLY A N 1
ATOM 717 C CA . GLY A 1 91 ? 3.967 -6.844 -2.723 1.00 86.81 91 GLY A CA 1
ATOM 718 C C . GLY A 1 91 ? 4.442 -6.178 -4.006 1.00 86.81 91 GLY A C 1
ATOM 719 O O . GLY A 1 91 ? 3.777 -5.297 -4.545 1.00 86.81 91 GLY A O 1
ATOM 720 N N . LEU A 1 92 ? 5.591 -6.631 -4.504 1.00 86.88 92 LEU A N 1
ATOM 721 C CA . LEU A 1 92 ? 6.133 -6.236 -5.801 1.00 86.88 92 LEU A CA 1
ATOM 722 C C . LEU A 1 92 ? 5.465 -7.054 -6.907 1.00 86.88 92 LEU A C 1
ATOM 724 O O . LEU A 1 92 ? 5.578 -8.282 -6.921 1.00 86.88 92 LEU A O 1
ATOM 728 N N . ARG A 1 93 ? 4.830 -6.390 -7.876 1.00 80.00 93 ARG A N 1
ATOM 729 C CA . ARG A 1 93 ? 4.460 -7.050 -9.130 1.00 80.00 93 ARG A CA 1
ATOM 730 C C . ARG A 1 93 ? 5.742 -7.404 -9.867 1.00 80.00 93 ARG A C 1
ATOM 732 O O . ARG A 1 93 ? 6.491 -6.530 -10.290 1.00 80.00 93 ARG A O 1
ATOM 739 N N . SER A 1 94 ? 5.977 -8.699 -9.996 1.00 66.19 94 SER A N 1
ATOM 740 C CA . SER A 1 94 ? 7.035 -9.243 -10.833 1.00 66.19 94 SER A CA 1
ATOM 741 C C . SER A 1 94 ? 6.384 -10.069 -11.929 1.00 66.19 94 SER A C 1
ATOM 743 O O . SER A 1 94 ? 5.569 -10.948 -11.646 1.00 66.19 94 SER A O 1
ATOM 745 N N . ASP A 1 95 ? 6.761 -9.814 -13.179 1.00 54.19 95 ASP A N 1
ATOM 746 C CA . ASP A 1 95 ? 6.287 -10.610 -14.319 1.00 54.19 95 ASP A CA 1
ATOM 747 C C . ASP A 1 95 ? 6.711 -12.089 -14.185 1.00 54.19 95 ASP A C 1
ATOM 749 O O . ASP A 1 95 ? 6.076 -12.988 -14.729 1.00 54.19 95 ASP A O 1
ATOM 753 N N . ALA A 1 96 ? 7.732 -12.363 -13.364 1.00 48.03 96 ALA A N 1
ATOM 754 C CA . ALA A 1 96 ? 8.241 -13.699 -13.068 1.00 48.03 96 ALA A CA 1
ATOM 755 C C . ALA A 1 96 ? 7.405 -14.517 -12.057 1.00 48.03 96 ALA A C 1
ATOM 757 O O . ALA A 1 96 ? 7.616 -15.726 -11.958 1.00 48.03 96 ALA A O 1
ATOM 758 N N . GLN A 1 97 ? 6.486 -13.913 -11.287 1.00 49.28 97 GLN A N 1
ATOM 759 C CA . GLN A 1 97 ? 5.726 -14.637 -10.245 1.00 49.28 97 GLN A CA 1
ATOM 760 C C . GLN A 1 97 ? 4.346 -15.136 -10.680 1.00 49.28 97 GLN A C 1
ATOM 762 O O . GLN A 1 97 ? 3.790 -15.978 -9.981 1.00 49.28 97 GLN A O 1
ATOM 767 N N . CYS A 1 98 ? 3.823 -14.716 -11.837 1.00 47.38 98 CYS A N 1
ATOM 768 C CA . CYS A 1 98 ? 2.612 -15.337 -12.391 1.00 47.38 98 CYS A CA 1
ATOM 769 C C . CYS A 1 98 ? 2.872 -16.564 -13.279 1.00 47.38 98 CYS A C 1
ATOM 771 O O . CYS A 1 98 ? 1.923 -17.252 -13.640 1.00 47.38 98 CYS A O 1
ATOM 773 N N . CYS A 1 99 ? 4.134 -16.894 -13.573 1.00 42.88 99 CYS A N 1
ATOM 774 C CA . CYS A 1 99 ? 4.493 -18.042 -14.408 1.00 42.88 99 CYS A CA 1
ATOM 775 C C . CYS A 1 99 ? 5.661 -18.838 -13.808 1.00 42.88 99 CYS A C 1
ATOM 777 O O . CYS A 1 99 ? 6.739 -18.921 -14.389 1.00 42.88 99 CYS A O 1
ATOM 779 N N . LYS A 1 100 ? 5.443 -19.497 -12.668 1.00 40.50 100 LYS A N 1
ATOM 780 C CA . LYS A 1 100 ? 6.065 -20.812 -12.460 1.00 40.50 100 LYS A CA 1
ATOM 781 C C . LYS A 1 100 ? 4.964 -21.858 -12.478 1.00 40.50 100 LYS A C 1
ATOM 783 O O . LYS A 1 100 ? 4.596 -22.405 -11.444 1.00 40.50 100 LYS A O 1
ATOM 788 N N . ALA A 1 101 ? 4.414 -22.103 -13.669 1.00 40.69 101 ALA A N 1
ATOM 789 C CA . ALA A 1 101 ? 3.773 -23.383 -13.919 1.00 40.69 101 ALA A CA 1
ATOM 790 C C . ALA A 1 101 ? 4.810 -24.448 -13.553 1.00 40.69 101 ALA A C 1
ATOM 792 O O . ALA A 1 101 ? 5.939 -24.405 -14.048 1.00 40.69 101 ALA A O 1
ATOM 793 N N . VAL A 1 102 ? 4.470 -25.336 -12.622 1.00 39.78 102 VAL A N 1
ATOM 794 C CA . VAL A 1 102 ? 5.295 -26.509 -12.355 1.00 39.78 102 VAL A CA 1
ATOM 795 C C . VAL A 1 102 ? 5.461 -27.209 -13.700 1.00 39.78 102 VAL A C 1
ATOM 797 O O . VAL A 1 102 ? 4.483 -27.667 -14.284 1.00 39.78 102 VAL A O 1
ATOM 800 N N . THR A 1 103 ? 6.684 -27.262 -14.222 1.00 42.06 103 THR A N 1
ATOM 801 C CA . THR A 1 103 ? 7.040 -28.179 -15.304 1.00 42.06 103 THR A CA 1
ATOM 802 C C . THR A 1 103 ? 6.992 -29.592 -14.734 1.00 42.06 103 THR A C 1
ATOM 804 O O . THR A 1 103 ? 8.020 -30.176 -14.410 1.00 42.06 103 THR A O 1
ATOM 807 N N . SER A 1 104 ? 5.790 -30.123 -14.540 1.00 39.16 104 SER A N 1
ATOM 808 C CA . SER A 1 104 ? 5.559 -31.550 -14.398 1.00 39.16 104 SER A CA 1
ATOM 809 C C . SER A 1 104 ? 4.513 -31.917 -15.431 1.00 39.16 104 SER A C 1
ATOM 811 O O . SER A 1 104 ? 3.433 -31.331 -15.500 1.00 39.16 104 SER A O 1
ATOM 813 N N . LEU A 1 105 ? 4.928 -32.805 -16.320 1.00 42.28 105 LEU A N 1
ATOM 814 C CA . LEU A 1 105 ? 4.187 -33.266 -17.477 1.00 42.28 105 LEU A CA 1
ATOM 815 C C . LEU A 1 105 ? 2.828 -33.833 -17.016 1.00 42.28 105 LEU A C 1
ATOM 817 O O . LEU A 1 105 ? 2.789 -34.646 -16.100 1.00 42.28 105 LEU A O 1
ATOM 821 N N . TYR A 1 106 ? 1.752 -33.433 -17.701 1.00 46.16 106 TYR A N 1
ATOM 822 C CA . TYR A 1 106 ? 0.371 -33.933 -17.581 1.00 46.16 106 TYR A CA 1
ATOM 823 C C . TYR A 1 106 ? -0.416 -33.558 -16.309 1.00 46.16 106 TYR A C 1
ATOM 825 O O . TYR A 1 106 ? -0.284 -34.183 -15.263 1.00 46.16 106 TYR A O 1
ATOM 833 N N . THR A 1 107 ? -1.367 -32.619 -16.437 1.00 39.84 107 THR A N 1
ATOM 834 C CA . THR A 1 107 ? -2.831 -32.871 -16.334 1.00 39.84 107 THR A CA 1
ATOM 835 C C . THR A 1 107 ? -3.657 -31.577 -16.521 1.00 39.84 107 THR A C 1
ATOM 837 O O . THR A 1 107 ? -3.183 -30.474 -16.278 1.00 39.84 107 THR A O 1
ATOM 840 N N . ASN A 1 108 ? -4.877 -31.744 -17.051 1.00 37.88 108 ASN A N 1
ATOM 841 C CA . ASN A 1 108 ? -5.824 -30.759 -17.614 1.00 37.88 108 ASN A CA 1
ATOM 842 C C . ASN A 1 108 ? -6.011 -29.398 -16.885 1.00 37.88 108 ASN A C 1
ATOM 844 O O . ASN A 1 108 ? -6.208 -29.387 -15.670 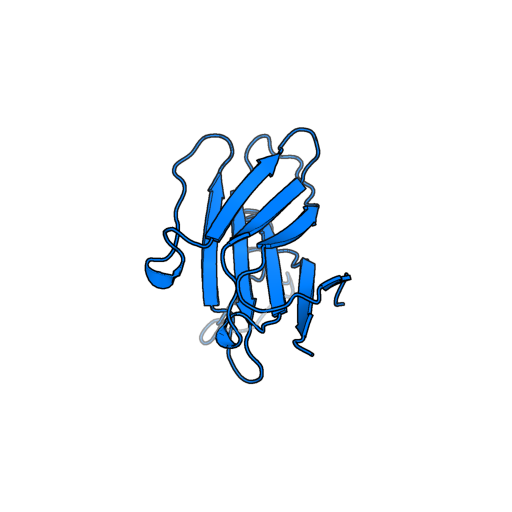1.00 37.88 108 ASN A O 1
ATOM 848 N N . PRO A 1 109 ? -6.125 -28.261 -17.615 1.00 45.38 109 PRO A N 1
ATOM 849 C CA . PRO A 1 109 ? -6.334 -26.932 -17.045 1.00 45.38 109 PRO A CA 1
ATOM 850 C C . PRO A 1 109 ? -7.802 -26.484 -17.164 1.00 45.38 109 PRO A C 1
ATOM 852 O O . PRO A 1 109 ? -8.141 -25.680 -18.026 1.00 45.38 109 PRO A O 1
ATOM 855 N N . THR A 1 110 ? -8.703 -26.974 -16.314 1.00 36.03 110 THR A N 1
ATOM 856 C CA . THR A 1 110 ? -10.085 -26.435 -16.258 1.00 36.03 110 THR A CA 1
ATOM 857 C C . THR A 1 110 ? -10.459 -25.802 -14.925 1.00 36.03 110 THR A C 1
ATOM 859 O O . THR A 1 110 ? -11.599 -25.388 -14.749 1.00 36.03 110 THR A O 1
ATOM 862 N N . ASN A 1 111 ? -9.516 -25.643 -13.990 1.00 35.41 111 ASN A N 1
ATOM 863 C CA . ASN A 1 111 ? -9.794 -24.913 -12.750 1.00 35.41 111 ASN A CA 1
ATOM 864 C C . ASN A 1 111 ? -8.535 -24.344 -12.077 1.00 35.41 111 ASN A C 1
ATOM 866 O O . ASN A 1 111 ? -8.276 -24.555 -10.896 1.00 35.41 111 ASN A O 1
ATOM 870 N N . LEU A 1 112 ? -7.710 -23.627 -12.841 1.00 37.03 112 LEU A N 1
ATOM 871 C CA . LEU A 1 112 ? -6.572 -22.907 -12.273 1.00 37.03 112 LEU A CA 1
ATOM 872 C C . LEU A 1 112 ? -7.021 -21.506 -11.851 1.00 37.03 112 LEU A C 1
ATOM 874 O O . LEU A 1 112 ? -6.807 -20.530 -12.566 1.00 37.03 112 LEU A O 1
ATOM 878 N N . GLN A 1 113 ? -7.609 -21.386 -10.659 1.00 32.56 113 GLN A N 1
ATOM 879 C CA . GLN A 1 113 ? -7.523 -20.123 -9.923 1.00 32.56 113 GLN A CA 1
ATOM 880 C C . GLN A 1 113 ? -6.070 -19.949 -9.462 1.00 32.56 113 GLN A C 1
ATOM 882 O O . GLN A 1 113 ? -5.695 -20.276 -8.339 1.00 32.56 113 GLN A O 1
ATOM 887 N N . ALA A 1 114 ? -5.216 -19.469 -10.365 1.00 34.59 114 ALA A N 1
ATOM 888 C CA . ALA A 1 114 ? -3.869 -19.047 -10.021 1.00 34.59 114 ALA A CA 1
ATOM 889 C C . ALA A 1 114 ? -3.963 -17.698 -9.301 1.00 34.59 114 ALA A C 1
ATOM 891 O O . ALA A 1 114 ? -4.013 -16.638 -9.923 1.00 34.59 114 ALA A O 1
ATOM 892 N N . GLN A 1 115 ? -4.017 -17.726 -7.972 1.00 36.88 115 GLN A N 1
ATOM 893 C CA . GLN A 1 115 ? -3.884 -16.513 -7.180 1.00 36.88 115 GLN A CA 1
ATOM 894 C C . GLN A 1 115 ? -2.388 -16.223 -7.010 1.00 36.88 115 GLN A C 1
ATOM 896 O O . GLN A 1 115 ? -1.735 -16.726 -6.097 1.00 36.88 115 GLN A O 1
ATOM 901 N N . CYS A 1 116 ? -1.821 -15.465 -7.956 1.00 39.00 116 CYS A N 1
ATOM 902 C CA . CYS A 1 116 ? -0.439 -14.997 -7.882 1.00 39.00 116 CYS A CA 1
ATOM 903 C C . CYS A 1 116 ? -0.322 -13.995 -6.725 1.00 39.00 116 CYS A C 1
ATOM 905 O O . CYS A 1 116 ? -0.616 -12.809 -6.882 1.00 39.00 116 CYS A O 1
ATOM 907 N N . TYR A 1 117 ? 0.094 -14.451 -5.549 1.00 44.06 117 TYR A N 1
ATOM 908 C CA . TYR A 1 117 ? 0.461 -13.538 -4.476 1.00 44.06 117 TYR A CA 1
ATOM 909 C C . TYR A 1 117 ? 1.916 -13.099 -4.697 1.00 44.06 117 TYR A C 1
ATOM 911 O O . TYR A 1 117 ? 2.796 -13.964 -4.734 1.00 44.06 117 TYR A O 1
ATOM 919 N N . PRO A 1 118 ? 2.210 -11.793 -4.862 1.00 51.94 118 PRO A N 1
ATOM 920 C CA . PRO A 1 118 ? 3.592 -11.320 -4.854 1.00 51.94 118 PRO A CA 1
ATOM 921 C C . PRO A 1 118 ? 4.276 -11.748 -3.546 1.00 51.94 118 PRO A C 1
ATOM 923 O O . PRO A 1 118 ? 3.583 -12.014 -2.565 1.00 51.94 118 PRO A O 1
ATOM 926 N N . LYS A 1 119 ? 5.616 -11.807 -3.475 1.00 51.88 119 LYS A N 1
ATOM 927 C CA . LYS A 1 119 ? 6.298 -11.991 -2.174 1.00 51.88 119 LYS A CA 1
ATOM 928 C C . LYS A 1 119 ? 5.766 -10.953 -1.182 1.00 51.88 119 LYS A C 1
ATOM 930 O O . LYS A 1 119 ? 6.054 -9.766 -1.317 1.00 51.88 119 LYS A O 1
ATOM 935 N N . GLN A 1 120 ? 4.960 -11.419 -0.230 1.00 59.31 120 GLN A N 1
ATOM 936 C CA . GLN A 1 120 ? 4.180 -10.561 0.646 1.00 59.31 120 GLN A CA 1
ATOM 937 C C . GLN A 1 120 ? 4.835 -10.443 2.009 1.00 59.31 120 GLN A C 1
ATOM 939 O O . GLN A 1 120 ? 5.240 -11.417 2.645 1.00 59.31 120 GLN A O 1
ATOM 944 N N . LEU A 1 121 ? 4.935 -9.199 2.439 1.00 56.81 121 LEU A N 1
ATOM 945 C CA . LEU A 1 121 ? 5.545 -8.784 3.681 1.00 56.81 121 LEU A CA 1
ATOM 946 C C . LEU A 1 121 ? 4.412 -8.188 4.507 1.00 56.81 121 LEU A C 1
ATOM 948 O O . LEU A 1 121 ? 3.873 -7.142 4.150 1.00 56.81 121 LEU A O 1
ATOM 952 N N . CYS A 1 122 ? 3.988 -8.922 5.535 1.00 69.44 122 CYS A N 1
ATOM 953 C CA . CYS A 1 122 ? 2.757 -8.631 6.255 1.00 69.44 122 CYS A CA 1
ATOM 954 C C . CYS A 1 122 ? 3.031 -8.069 7.654 1.00 69.44 122 CYS A C 1
ATOM 956 O O . CYS A 1 122 ? 3.904 -8.548 8.381 1.00 69.44 122 CYS A O 1
ATOM 958 N N . PHE A 1 123 ? 2.234 -7.083 8.039 1.00 61.41 123 PHE A N 1
ATOM 959 C CA . PHE A 1 123 ? 2.274 -6.366 9.307 1.00 61.41 123 PHE A CA 1
ATOM 960 C C . PHE A 1 123 ? 0.929 -6.535 9.980 1.00 61.41 123 PHE A C 1
ATOM 962 O O . PHE A 1 123 ? -0.091 -6.269 9.354 1.00 61.41 123 PHE A O 1
ATOM 969 N N . ARG A 1 124 ? 0.900 -6.980 11.232 1.00 61.38 124 ARG A N 1
ATOM 970 C CA . ARG A 1 124 ? -0.361 -7.116 11.964 1.00 61.38 124 ARG A CA 1
ATOM 971 C C . ARG A 1 124 ? -0.551 -5.871 12.811 1.00 61.38 124 ARG A C 1
ATOM 973 O O . ARG A 1 124 ? 0.389 -5.454 13.480 1.00 61.38 124 ARG A O 1
ATOM 980 N N . TRP A 1 125 ? -1.735 -5.277 12.764 1.00 55.38 125 TRP A N 1
ATOM 981 C CA . TRP A 1 125 ? -2.105 -4.184 13.656 1.00 55.38 125 TRP A CA 1
ATOM 982 C C . TRP A 1 125 ? -3.116 -4.683 14.681 1.00 55.38 125 TRP A C 1
ATOM 984 O O . TRP A 1 125 ? -4.020 -5.449 14.342 1.00 55.38 125 TRP A O 1
ATOM 994 N N . PHE A 1 126 ? -2.940 -4.250 15.924 1.00 51.34 126 PHE A N 1
ATOM 995 C CA . PHE A 1 126 ? -3.911 -4.437 16.991 1.00 51.34 126 PHE A CA 1
ATOM 996 C C . PHE A 1 126 ? -4.119 -3.107 17.708 1.00 51.34 126 PHE A C 1
ATOM 998 O O . PHE A 1 126 ? -3.182 -2.333 17.903 1.00 51.34 126 PHE A O 1
ATOM 1005 N N . TYR A 1 127 ? -5.366 -2.880 18.093 1.00 40.88 127 TYR A N 1
ATOM 1006 C CA . TYR A 1 127 ? -5.788 -1.806 18.979 1.00 40.88 127 TYR A CA 1
ATOM 1007 C C . TYR A 1 127 ? -5.606 -2.233 20.451 1.00 40.88 127 TYR A C 1
ATOM 1009 O O . TYR A 1 127 ? -5.669 -3.433 20.740 1.00 40.88 127 TYR A O 1
ATOM 1017 N N . ILE A 1 128 ? -5.391 -1.265 21.353 1.00 42.44 128 ILE A N 1
ATOM 1018 C CA . ILE A 1 128 ? -5.578 -1.389 22.814 1.00 42.44 128 ILE A CA 1
ATOM 1019 C C . ILE A 1 128 ? -6.650 -0.385 23.210 1.00 42.44 128 ILE A C 1
ATOM 1021 O O . ILE A 1 128 ? -6.477 0.790 22.807 1.00 42.44 128 ILE A O 1
#

Mean predicted aligned error: 10.08 Å

Solvent-accessible surface area (backbone atoms only — not comparable to full-atom values): 7851 Å² total; per-residue (Å²): 120,72,79,49,80,54,74,67,61,69,64,34,75,49,77,49,80,41,79,59,87,74,96,56,96,70,51,38,40,35,36,31,38,27,44,92,98,50,70,82,40,78,38,35,37,46,37,75,90,59,80,67,51,64,36,78,92,32,56,96,36,53,49,72,50,75,43,75,92,77,31,32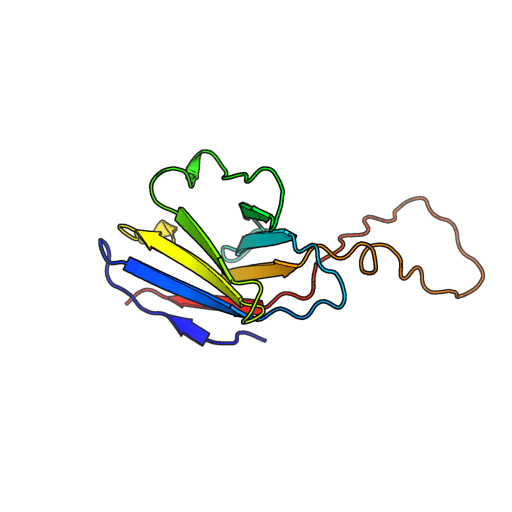,36,35,41,35,36,47,57,36,50,79,86,70,50,25,35,36,31,36,27,51,69,50,88,70,63,77,62,72,74,74,92,60,87,85,79,85,89,86,78,78,84,75,79,66,72,43,80,63,54,30,30,41,41,52,80,130

Nearest PDB structures (foldseek):
  8g77-assembly1_K  TM=8.619E-01  e=1.916E-07  Vicugna pacos
  6qd8-assembly1_H  TM=8.140E-01  e=2.025E-07  Homo sapiens
  7neq-assembly1_D  TM=8.444E-01  e=7.201E-07  Mus musculus
  5g64-assembly1_H  TM=9.018E-01  e=3.193E-06  Homo sapiens
  8ef2-assembly1_L  TM=7.752E-01  e=6.449E-07  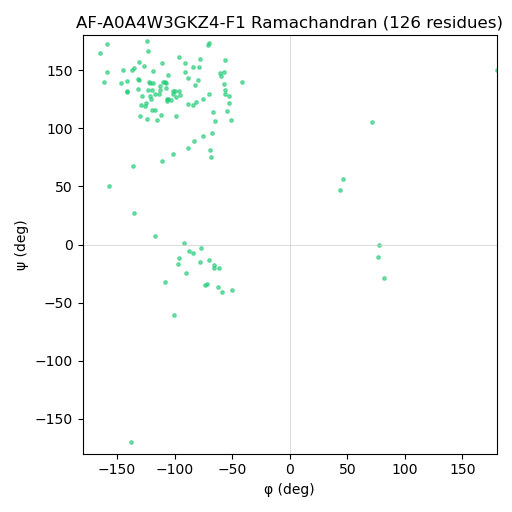Macaca mulatta

Radius of gyration: 16.28 Å; Cα contacts (8 Å, |Δi|>4): 239; chains: 1; bounding box: 29×45×40 Å

Foldseek 3Di:
DADEEDEDDFQDKDKDKDADDDPDPKWKKWKWWADVPDDTDTAWIDIPPDDTDGDPVNPPFWDKDQDPVRNMMMIMGGRDDPVSQTKMKMFIDDPVQQDPPPPDDDDDDPDPPPPRDGPIHIHGYDYD

Secondary structure (DSSP, 8-state):
-EEEEE---TT--EEEEEE---SSS--EEEEEEE-TTS--EEEEEEETTS--EE-GGGTTTEEEEEETTTTEEEEEE-S--GGG-SEEEEEE--TTTS-----------S--------SEEEEEE---